Protein AF-A0A938AA39-F1 (afdb_monomer_lite)

Structure (mmCIF, N/CA/C/O backbone):
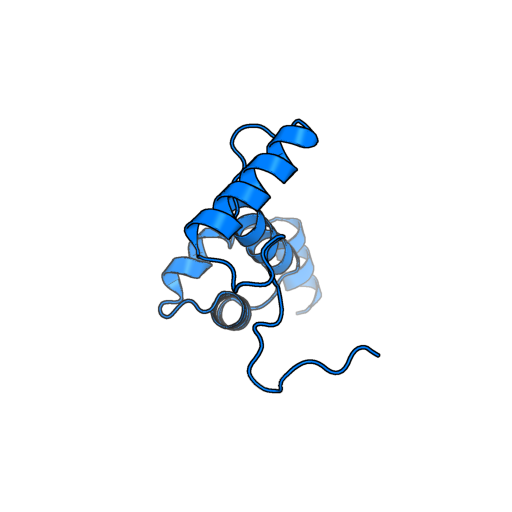data_AF-A0A938AA39-F1
#
_entry.id   AF-A0A938AA39-F1
#
loop_
_atom_site.group_PDB
_atom_site.id
_atom_site.type_symbol
_atom_site.label_atom_id
_atom_site.label_alt_id
_atom_site.label_comp_id
_atom_site.label_asym_id
_atom_site.label_entity_id
_atom_site.label_seq_id
_atom_site.pdbx_PDB_ins_code
_atom_site.Cartn_x
_atom_site.Cartn_y
_atom_site.Cartn_z
_atom_site.occupancy
_atom_site.B_iso_or_equiv
_atom_site.auth_seq_id
_atom_site.auth_comp_id
_atom_site.auth_asym_id
_atom_site.auth_atom_id
_atom_site.pdbx_PDB_model_num
ATOM 1 N N . MET A 1 1 ? -0.598 -16.562 -27.280 1.00 48.41 1 MET A N 1
ATOM 2 C CA . MET A 1 1 ? 0.244 -16.184 -26.121 1.00 48.41 1 MET A CA 1
ATOM 3 C C . MET A 1 1 ? 1.693 -16.286 -26.565 1.00 48.41 1 MET A C 1
ATOM 5 O O . MET A 1 1 ? 2.019 -17.276 -27.197 1.00 48.41 1 MET A O 1
ATOM 9 N N . ARG A 1 2 ? 2.524 -15.255 -26.364 1.00 60.28 2 ARG A N 1
ATOM 10 C CA . ARG A 1 2 ? 3.947 -15.309 -26.754 1.00 60.28 2 ARG A CA 1
ATOM 11 C C . ARG A 1 2 ? 4.660 -16.353 -25.890 1.00 60.28 2 ARG A C 1
ATOM 13 O O . ARG A 1 2 ? 4.541 -16.262 -24.671 1.00 60.28 2 ARG A O 1
ATOM 20 N N . ASP A 1 3 ? 5.392 -17.274 -26.516 1.00 66.69 3 ASP A N 1
ATOM 21 C CA . ASP A 1 3 ? 6.296 -18.199 -25.828 1.00 66.69 3 ASP A CA 1
ATOM 22 C C . ASP A 1 3 ? 7.300 -17.394 -25.003 1.00 66.69 3 ASP A C 1
ATOM 24 O O . ASP A 1 3 ? 8.150 -16.666 -25.526 1.00 66.69 3 ASP A O 1
ATOM 28 N N . ARG A 1 4 ? 7.134 -17.455 -23.686 1.00 69.25 4 ARG A N 1
ATOM 29 C CA . ARG A 1 4 ? 8.010 -16.817 -22.713 1.00 69.25 4 ARG A CA 1
ATOM 30 C C . ARG A 1 4 ? 8.898 -17.914 -22.148 1.00 69.25 4 ARG A C 1
ATOM 32 O O . ARG A 1 4 ? 8.376 -18.932 -21.709 1.00 69.25 4 ARG A O 1
ATOM 39 N N . ALA A 1 5 ? 10.214 -17.695 -22.142 1.00 79.94 5 ALA A N 1
ATOM 40 C CA . ALA A 1 5 ? 11.127 -18.609 -21.465 1.00 79.94 5 ALA A CA 1
ATOM 41 C C . ALA A 1 5 ? 10.659 -18.813 -20.007 1.00 79.94 5 ALA A C 1
ATOM 43 O O . ALA A 1 5 ? 10.237 -17.837 -19.375 1.00 79.94 5 ALA A O 1
ATOM 44 N N . PRO A 1 6 ? 10.675 -20.051 -19.487 1.00 82.31 6 PRO A N 1
ATOM 45 C CA . PRO A 1 6 ? 10.057 -20.390 -18.203 1.00 82.31 6 PRO A CA 1
ATOM 46 C C . PRO A 1 6 ? 10.650 -19.619 -17.010 1.00 82.31 6 PRO A C 1
ATOM 48 O O . PRO A 1 6 ? 9.984 -19.451 -15.993 1.00 82.31 6 PRO A O 1
ATOM 51 N N . ASP A 1 7 ? 11.870 -19.106 -17.148 1.00 85.75 7 ASP A N 1
ATOM 52 C CA . ASP A 1 7 ? 12.618 -18.325 -16.161 1.00 85.75 7 ASP A CA 1
ATOM 53 C C . ASP A 1 7 ? 12.535 -16.801 -16.373 1.00 85.75 7 ASP A C 1
ATOM 55 O O . ASP A 1 7 ? 13.073 -16.017 -15.585 1.00 85.75 7 ASP A O 1
ATOM 59 N N . ALA A 1 8 ? 11.859 -16.333 -17.423 1.00 87.69 8 ALA A N 1
ATOM 60 C CA . ALA A 1 8 ? 11.795 -14.908 -17.706 1.00 87.69 8 ALA A CA 1
ATOM 61 C C . ALA A 1 8 ? 10.942 -14.163 -16.664 1.00 87.69 8 ALA A C 1
ATOM 63 O O . ALA A 1 8 ? 9.743 -14.409 -16.523 1.00 87.69 8 ALA A O 1
ATOM 64 N N . ALA A 1 9 ? 11.540 -13.156 -16.016 1.00 92.19 9 ALA A N 1
ATOM 65 C CA . ALA A 1 9 ? 10.885 -12.288 -15.034 1.00 92.19 9 ALA A CA 1
ATOM 66 C C . ALA A 1 9 ? 9.511 -11.793 -15.498 1.00 92.19 9 ALA A C 1
ATOM 68 O O . ALA A 1 9 ? 9.435 -11.237 -16.590 1.00 92.19 9 ALA A O 1
ATOM 69 N N . LEU A 1 10 ? 8.470 -11.937 -14.660 1.00 92.69 10 LEU A N 1
ATOM 70 C CA . LEU A 1 10 ? 7.059 -11.635 -14.967 1.00 92.69 10 LEU A CA 1
ATOM 71 C C . LEU A 1 10 ? 6.838 -10.235 -15.563 1.00 92.69 10 LEU A C 1
ATOM 73 O O . LEU A 1 10 ? 6.133 -10.098 -16.567 1.00 92.69 10 LEU A O 1
ATOM 77 N N . PHE A 1 11 ? 7.489 -9.222 -14.993 1.00 92.81 11 PHE A N 1
ATOM 78 C CA . PHE A 1 11 ? 7.511 -7.856 -15.510 1.00 92.81 11 PHE A CA 1
ATOM 79 C C . PHE A 1 11 ? 8.886 -7.539 -16.087 1.00 92.81 11 PHE A C 1
ATOM 81 O O . PHE A 1 11 ? 9.909 -7.776 -15.441 1.00 92.81 11 PHE A O 1
ATOM 88 N N . GLN A 1 12 ? 8.899 -6.988 -17.298 1.00 93.44 12 GLN A N 1
ATOM 89 C CA . GLN A 1 12 ? 10.122 -6.632 -18.009 1.00 93.44 12 GLN A CA 1
ATOM 90 C C . GLN A 1 12 ? 10.174 -5.135 -18.287 1.00 93.44 12 GLN A C 1
ATOM 92 O O . GLN A 1 12 ? 9.153 -4.506 -18.561 1.00 93.44 12 GLN A O 1
ATOM 97 N N . THR A 1 13 ? 11.379 -4.577 -18.243 1.00 93.19 13 THR A N 1
ATOM 98 C CA . THR A 1 13 ? 11.645 -3.215 -18.707 1.00 93.19 13 THR A CA 1
ATOM 99 C C . THR A 1 13 ? 11.524 -3.135 -20.232 1.00 93.19 13 THR A C 1
ATOM 101 O O . THR A 1 13 ? 11.455 -4.155 -20.924 1.00 93.19 13 THR A O 1
ATOM 104 N N . GLN A 1 14 ? 11.582 -1.922 -20.786 1.00 91.44 14 GLN A N 1
ATOM 105 C CA . GLN A 1 14 ? 11.604 -1.700 -22.240 1.00 91.44 14 GLN A CA 1
ATOM 106 C C . GLN A 1 14 ? 12.765 -2.435 -22.942 1.00 91.44 14 GLN A C 1
ATOM 108 O O . GLN A 1 14 ? 12.646 -2.825 -24.099 1.00 91.44 14 GLN A O 1
ATOM 113 N N . HIS A 1 15 ? 13.854 -2.721 -22.220 1.00 90.81 15 HIS A N 1
ATOM 114 C CA . HIS A 1 15 ? 15.001 -3.492 -22.712 1.00 90.81 15 HIS A CA 1
ATOM 115 C C . HIS A 1 15 ? 14.851 -5.015 -22.540 1.00 90.81 15 HIS A C 1
ATOM 117 O O . HIS A 1 15 ? 15.835 -5.742 -22.664 1.00 90.81 15 HIS A O 1
ATOM 123 N N . ARG A 1 16 ? 13.644 -5.515 -22.226 1.00 88.25 16 ARG A N 1
ATOM 124 C CA . ARG A 1 16 ? 13.328 -6.944 -22.016 1.00 88.25 16 ARG A CA 1
ATOM 125 C C . ARG A 1 16 ? 14.122 -7.613 -20.884 1.00 88.25 16 ARG A C 1
ATOM 127 O O . ARG A 1 16 ? 14.310 -8.826 -20.885 1.00 88.25 16 ARG A O 1
ATOM 134 N N . ARG A 1 17 ? 14.567 -6.830 -19.897 1.00 90.19 17 ARG A N 1
ATOM 135 C CA . ARG A 1 17 ? 15.265 -7.308 -18.689 1.00 90.19 17 ARG A CA 1
ATOM 136 C C . ARG A 1 17 ? 14.354 -7.233 -17.466 1.00 90.19 17 ARG A C 1
ATOM 138 O O . ARG A 1 17 ? 13.361 -6.509 -17.481 1.00 90.19 17 ARG A O 1
ATOM 145 N N . ALA A 1 18 ? 14.703 -7.958 -16.406 1.00 93.94 18 ALA A N 1
ATOM 146 C CA . ALA A 1 18 ? 14.028 -7.839 -15.116 1.00 93.94 18 ALA A CA 1
ATOM 147 C C . ALA A 1 18 ? 14.153 -6.411 -14.553 1.00 93.94 18 ALA A C 1
ATOM 149 O O . ALA A 1 18 ? 15.159 -5.730 -14.772 1.00 93.94 18 ALA A O 1
ATOM 150 N N . PHE A 1 19 ? 13.142 -5.959 -13.811 1.00 96.06 19 PHE A N 1
ATOM 151 C CA . PHE A 1 19 ? 13.228 -4.707 -13.061 1.00 96.06 19 PHE A CA 1
ATOM 152 C C . PHE A 1 19 ? 14.195 -4.839 -11.880 1.00 96.06 19 PHE A C 1
ATOM 154 O O . PHE A 1 19 ? 14.149 -5.818 -11.139 1.00 96.06 19 PHE A O 1
ATOM 161 N N . SER A 1 20 ? 15.010 -3.807 -11.651 1.00 95.81 20 SER A N 1
ATOM 162 C CA . SER A 1 20 ? 15.642 -3.600 -10.345 1.00 95.81 20 SER A CA 1
ATOM 163 C C . SER A 1 20 ? 14.655 -2.933 -9.376 1.00 95.81 20 SER A C 1
ATOM 165 O O . SER A 1 20 ? 13.707 -2.266 -9.807 1.00 95.81 20 SER A O 1
ATOM 167 N N . ALA A 1 21 ? 14.901 -3.048 -8.067 1.00 94.88 21 ALA A N 1
ATOM 168 C CA . ALA A 1 21 ? 14.086 -2.378 -7.049 1.00 94.88 21 ALA A CA 1
ATOM 169 C C . ALA A 1 21 ? 14.053 -0.848 -7.232 1.00 94.88 21 ALA A C 1
ATOM 171 O O . ALA A 1 21 ? 13.000 -0.223 -7.074 1.00 94.88 21 ALA A O 1
ATOM 172 N N . ASN A 1 22 ? 15.185 -0.246 -7.617 1.00 96.00 22 ASN A N 1
ATOM 173 C CA . ASN A 1 22 ? 15.266 1.190 -7.872 1.00 96.00 22 ASN A CA 1
ATOM 174 C C . ASN A 1 22 ? 14.455 1.577 -9.115 1.00 96.00 22 ASN A C 1
ATOM 176 O O . ASN A 1 22 ? 13.613 2.462 -9.038 1.00 96.00 22 ASN A O 1
ATOM 180 N N . THR A 1 23 ? 14.638 0.870 -10.236 1.00 95.94 23 THR A N 1
ATOM 181 C CA . THR A 1 23 ? 13.904 1.149 -11.485 1.00 95.94 23 THR A CA 1
ATOM 182 C C . THR A 1 23 ? 12.393 1.045 -11.286 1.00 95.94 23 THR A C 1
ATOM 184 O O . THR A 1 23 ? 11.654 1.898 -11.764 1.00 95.94 23 THR A O 1
ATOM 187 N N . MET A 1 24 ? 11.929 0.034 -10.545 1.00 96.19 24 MET A N 1
ATOM 188 C CA . MET A 1 24 ? 10.509 -0.095 -10.213 1.00 96.19 24 MET A CA 1
ATOM 189 C C . MET A 1 24 ? 10.028 1.075 -9.343 1.00 96.19 24 MET A C 1
ATOM 191 O O . MET A 1 24 ? 8.953 1.617 -9.573 1.00 96.19 24 MET A O 1
ATOM 195 N N . SER A 1 25 ? 10.826 1.496 -8.360 1.00 95.88 25 SER A N 1
ATOM 196 C CA . SER A 1 25 ? 10.468 2.626 -7.494 1.00 95.88 25 SER A CA 1
ATOM 197 C C . SER A 1 25 ? 10.376 3.942 -8.268 1.00 95.88 25 SER A C 1
ATOM 199 O O . SER A 1 25 ? 9.427 4.689 -8.046 1.00 95.88 25 SER A O 1
ATOM 201 N N . GLN A 1 26 ? 11.300 4.189 -9.203 1.00 95.81 26 GLN A N 1
ATOM 202 C CA . GLN A 1 26 ? 11.256 5.350 -10.099 1.00 95.81 26 GLN A CA 1
ATOM 203 C C . GLN A 1 26 ? 10.013 5.327 -10.991 1.00 95.81 26 GLN A C 1
ATOM 205 O O . GLN A 1 26 ? 9.305 6.321 -11.062 1.00 95.81 26 GLN A O 1
ATOM 210 N N . LEU A 1 27 ? 9.658 4.167 -11.554 1.00 96.12 27 LEU A N 1
ATOM 211 C CA . LEU A 1 27 ? 8.428 4.031 -12.336 1.00 96.12 27 LEU A CA 1
ATOM 212 C C . LEU A 1 27 ? 7.182 4.457 -11.538 1.00 96.12 27 LEU A C 1
ATOM 214 O O . LEU A 1 27 ? 6.342 5.189 -12.053 1.00 96.12 27 LEU A O 1
ATOM 218 N N . PHE A 1 28 ? 7.052 4.034 -10.277 1.00 96.94 28 PHE A N 1
ATOM 219 C CA . PHE A 1 28 ? 5.935 4.474 -9.432 1.00 96.94 28 PHE A CA 1
ATOM 220 C C . PHE A 1 28 ? 5.983 5.974 -9.120 1.00 96.94 28 PHE A C 1
ATOM 222 O O . PHE A 1 28 ? 4.930 6.608 -9.100 1.00 96.94 28 PHE A O 1
ATOM 229 N N . LEU A 1 29 ? 7.171 6.538 -8.877 1.00 96.81 29 LEU A N 1
ATOM 230 C CA . LEU A 1 29 ? 7.338 7.983 -8.686 1.00 96.81 29 LEU A CA 1
ATOM 231 C C . LEU A 1 29 ? 6.846 8.756 -9.916 1.00 96.81 29 LEU A C 1
ATOM 233 O O . LEU A 1 29 ? 6.041 9.675 -9.765 1.00 96.81 29 LEU A O 1
ATOM 237 N N . ASP A 1 30 ? 7.251 8.334 -11.114 1.00 96.44 30 ASP A N 1
ATOM 238 C CA . ASP A 1 30 ? 6.854 8.958 -12.378 1.00 96.44 30 ASP A CA 1
ATOM 239 C C . ASP A 1 30 ? 5.346 8.852 -12.612 1.00 96.44 30 ASP A C 1
ATOM 241 O O . ASP A 1 30 ? 4.701 9.840 -12.968 1.00 96.44 30 ASP A O 1
ATOM 245 N N . ILE A 1 31 ? 4.756 7.679 -12.346 1.00 96.88 31 ILE A N 1
ATOM 246 C CA . ILE A 1 31 ? 3.304 7.477 -12.432 1.00 96.88 31 ILE A CA 1
ATOM 247 C C . ILE A 1 31 ? 2.585 8.456 -11.503 1.00 96.88 31 ILE A C 1
ATOM 249 O O . ILE A 1 31 ? 1.704 9.181 -11.962 1.00 96.88 31 ILE A O 1
ATOM 253 N N . TYR A 1 32 ? 2.967 8.527 -10.224 1.00 97.44 32 TYR A N 1
ATOM 254 C CA . TYR A 1 32 ? 2.322 9.435 -9.274 1.00 97.44 32 TYR A CA 1
ATOM 255 C C . TYR A 1 32 ? 2.502 10.906 -9.653 1.00 97.44 32 T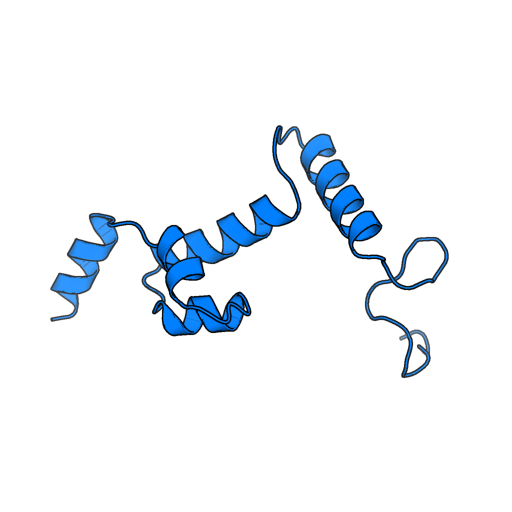YR A C 1
ATOM 257 O O . TYR A 1 32 ? 1.539 11.673 -9.587 1.00 97.44 32 TYR A O 1
ATOM 265 N N . HIS A 1 33 ? 3.691 11.291 -10.113 1.00 96.38 33 HIS A N 1
ATOM 266 C CA . HIS A 1 33 ? 3.960 12.648 -10.572 1.00 96.38 33 HIS A CA 1
ATOM 267 C C . HIS A 1 33 ? 3.113 13.018 -11.800 1.00 96.38 33 HIS A C 1
ATOM 269 O O . HIS A 1 33 ? 2.528 14.101 -11.832 1.00 96.38 33 HIS A O 1
ATOM 275 N N . SER A 1 34 ? 2.975 12.106 -12.769 1.00 97.44 34 SER A N 1
ATOM 276 C CA . SER A 1 34 ? 2.206 12.331 -14.004 1.00 97.44 34 SER A CA 1
ATOM 277 C C . SER A 1 34 ? 0.719 12.613 -13.766 1.00 97.44 34 SER A C 1
ATOM 279 O O . SER A 1 34 ? 0.096 13.319 -14.554 1.00 97.44 34 SER A O 1
ATOM 281 N N . ILE A 1 35 ? 0.164 12.117 -12.655 1.00 97.25 35 ILE A N 1
ATOM 282 C CA . ILE A 1 35 ? -1.231 12.344 -12.248 1.00 97.25 35 ILE A CA 1
ATOM 283 C C . ILE A 1 35 ? -1.369 13.427 -11.163 1.00 97.25 35 ILE A C 1
ATOM 285 O O . ILE A 1 35 ? -2.430 13.572 -10.560 1.00 97.25 35 ILE A O 1
ATOM 289 N N . GLY A 1 36 ? -0.300 14.180 -10.886 1.00 96.56 36 GLY A N 1
ATOM 290 C CA . GLY A 1 36 ? -0.307 15.306 -9.949 1.00 96.56 36 GLY A CA 1
ATOM 291 C C . GLY A 1 36 ? -0.236 14.932 -8.463 1.00 96.56 36 GLY A C 1
ATOM 292 O O . GLY A 1 36 ? -0.364 15.814 -7.611 1.00 96.56 36 GLY A O 1
ATOM 293 N N . LEU A 1 37 ? 0.003 13.663 -8.117 1.00 96.38 37 LEU A N 1
ATOM 294 C CA . LEU A 1 37 ? 0.173 13.236 -6.727 1.00 96.38 37 LEU A CA 1
ATOM 295 C C . LEU A 1 37 ? 1.591 13.550 -6.233 1.00 96.38 37 LEU A C 1
ATOM 297 O O . LEU A 1 37 ? 2.557 12.844 -6.524 1.00 96.38 37 LEU A O 1
ATOM 301 N N . ARG A 1 38 ? 1.716 14.622 -5.443 1.00 93.44 38 ARG A N 1
ATOM 302 C CA . ARG A 1 38 ? 2.992 15.074 -4.867 1.00 93.44 38 ARG A CA 1
ATOM 303 C C . ARG A 1 38 ? 3.359 14.284 -3.609 1.00 93.44 38 ARG A C 1
ATOM 305 O O . ARG A 1 38 ? 2.493 13.892 -2.833 1.00 93.44 38 ARG A O 1
ATOM 312 N N . GLY A 1 39 ? 4.658 14.056 -3.404 1.00 92.50 39 GLY A N 1
ATOM 313 C CA . GLY A 1 39 ? 5.185 13.366 -2.216 1.00 92.50 39 GLY A CA 1
ATOM 314 C C . GLY A 1 39 ? 4.829 11.875 -2.123 1.00 92.50 39 GLY A C 1
ATOM 315 O O . GLY A 1 39 ? 5.052 11.253 -1.085 1.00 92.50 39 GLY A O 1
ATOM 316 N N . CYS A 1 40 ? 4.269 11.291 -3.184 1.00 95.62 40 CYS A N 1
ATOM 317 C CA . CYS A 1 40 ? 3.931 9.874 -3.244 1.00 95.62 40 CYS A CA 1
ATOM 318 C C . CYS A 1 40 ? 5.093 9.058 -3.808 1.00 95.62 40 CYS A C 1
ATOM 320 O O . CYS A 1 40 ? 5.789 9.512 -4.705 1.00 95.62 40 CYS A O 1
ATOM 322 N N . SER A 1 41 ? 5.281 7.842 -3.297 1.00 96.31 41 SER A N 1
ATOM 323 C CA . SER A 1 41 ? 6.271 6.876 -3.786 1.00 96.31 41 SER A CA 1
ATOM 324 C C . SER A 1 41 ? 5.679 5.469 -3.817 1.00 96.31 41 SER A C 1
ATOM 326 O O . SER A 1 41 ? 4.567 5.253 -3.331 1.00 96.31 41 SER A O 1
ATOM 328 N N . SER A 1 42 ? 6.424 4.484 -4.329 1.00 95.25 42 SER A N 1
ATOM 329 C CA . SER A 1 42 ? 6.025 3.065 -4.286 1.00 95.25 42 SER A CA 1
ATOM 330 C C . SER A 1 42 ? 5.584 2.609 -2.884 1.00 95.25 42 SER A C 1
ATOM 332 O O . SER A 1 42 ? 4.642 1.827 -2.738 1.00 95.25 42 SER A O 1
ATOM 334 N N . HIS A 1 43 ? 6.198 3.157 -1.830 1.00 94.38 43 HIS A N 1
ATOM 335 C CA . HIS A 1 43 ? 5.802 2.883 -0.454 1.00 94.38 43 HIS A CA 1
ATOM 336 C C . HIS A 1 43 ? 4.429 3.476 -0.099 1.00 94.38 43 HIS A C 1
ATOM 338 O O . HIS A 1 43 ? 3.676 2.839 0.634 1.00 94.38 43 HIS A O 1
ATOM 344 N N . SER A 1 44 ? 4.060 4.647 -0.632 1.00 95.69 44 SER A N 1
ATOM 345 C CA . SER A 1 44 ? 2.734 5.245 -0.415 1.00 95.69 44 SER A CA 1
ATOM 346 C C . SER A 1 44 ? 1.613 4.305 -0.853 1.00 95.69 44 SER A C 1
ATOM 348 O O . SER A 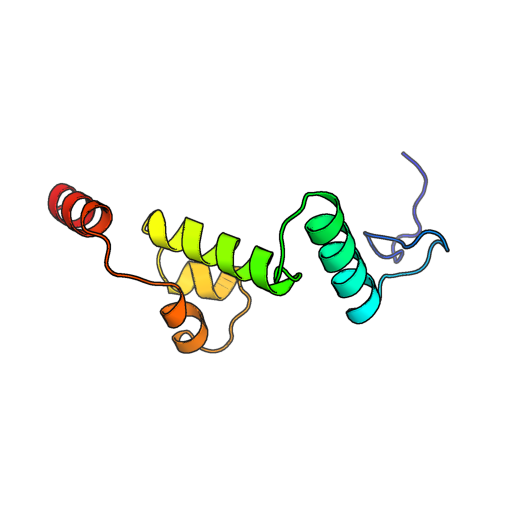1 44 ? 0.691 4.080 -0.074 1.00 95.69 44 SER A O 1
ATOM 350 N N . GLY A 1 45 ? 1.737 3.671 -2.024 1.00 95.12 45 GLY A N 1
ATOM 351 C CA . GLY A 1 45 ? 0.762 2.680 -2.492 1.00 95.12 45 GLY A CA 1
ATOM 352 C C . GLY A 1 45 ? 0.612 1.494 -1.534 1.00 95.12 45 GLY A C 1
ATOM 353 O O . GLY A 1 45 ? -0.505 1.108 -1.190 1.00 95.12 45 GLY A O 1
ATOM 354 N N . ARG A 1 46 ? 1.732 0.966 -1.021 1.00 94.94 46 ARG A N 1
ATOM 355 C CA . ARG A 1 46 ? 1.724 -0.106 -0.012 1.00 94.94 46 ARG A CA 1
ATOM 356 C C . ARG A 1 46 ? 1.050 0.328 1.291 1.00 94.94 46 ARG A C 1
ATOM 358 O O . ARG A 1 46 ? 0.257 -0.436 1.833 1.00 94.94 46 ARG A O 1
ATOM 365 N N . LYS A 1 47 ? 1.345 1.534 1.788 1.00 94.75 47 LYS A N 1
ATOM 366 C CA . LYS A 1 47 ? 0.698 2.079 2.993 1.00 94.75 47 LYS A CA 1
ATOM 367 C C . LYS A 1 47 ? -0.813 2.174 2.796 1.00 94.75 47 LYS A C 1
ATOM 369 O O . LYS A 1 47 ? -1.556 1.648 3.613 1.00 94.75 47 LYS A O 1
ATOM 374 N N . THR A 1 48 ? -1.256 2.757 1.682 1.00 95.19 48 THR A N 1
ATOM 375 C CA . THR A 1 48 ? -2.682 2.876 1.349 1.00 95.19 48 THR A CA 1
ATOM 376 C C . THR A 1 48 ? -3.368 1.515 1.255 1.00 95.19 48 THR A C 1
ATOM 378 O O . THR A 1 48 ? -4.480 1.373 1.753 1.00 95.19 48 THR A O 1
ATOM 381 N N . PHE A 1 49 ? -2.722 0.510 0.657 1.00 95.75 49 PHE A N 1
ATOM 382 C CA . PHE A 1 49 ? -3.256 -0.852 0.598 1.00 95.75 49 PHE A CA 1
ATOM 383 C C . PHE A 1 49 ? -3.499 -1.437 1.997 1.00 95.75 49 PHE A C 1
ATOM 385 O O . PHE A 1 49 ? -4.595 -1.918 2.273 1.00 95.75 49 PHE A O 1
ATOM 392 N N . ILE A 1 50 ? -2.512 -1.345 2.893 1.00 95.62 50 ILE A N 1
ATOM 393 C CA . ILE A 1 50 ? -2.631 -1.889 4.253 1.00 95.62 50 ILE A CA 1
ATOM 394 C C . ILE A 1 50 ? -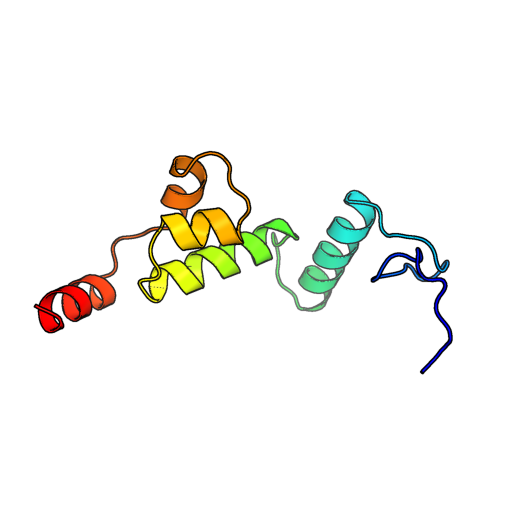3.678 -1.112 5.062 1.00 95.62 50 ILE A C 1
ATOM 396 O O . ILE A 1 50 ? -4.530 -1.732 5.691 1.00 95.62 50 ILE A O 1
ATOM 400 N N . THR A 1 51 ? -3.649 0.224 5.019 1.00 93.50 51 THR A N 1
ATOM 401 C CA . THR A 1 51 ? -4.610 1.074 5.741 1.00 93.50 51 THR A CA 1
ATOM 402 C C . THR A 1 51 ? -6.045 0.802 5.302 1.00 93.50 51 THR A C 1
ATOM 404 O O . THR A 1 51 ? -6.901 0.610 6.153 1.00 93.50 51 THR A O 1
ATOM 407 N N . ARG A 1 52 ? -6.315 0.680 3.995 1.00 93.88 52 ARG A N 1
ATOM 408 C CA . ARG A 1 52 ? -7.674 0.386 3.505 1.00 93.88 52 ARG A CA 1
ATOM 409 C C . ARG A 1 52 ? -8.217 -0.944 4.019 1.00 93.88 52 ARG A C 1
ATOM 411 O O . ARG A 1 52 ? -9.397 -1.030 4.332 1.00 93.88 52 ARG A O 1
ATOM 418 N N . LEU A 1 53 ? -7.376 -1.974 4.104 1.00 93.94 53 LEU A N 1
ATOM 419 C CA . LEU A 1 53 ? -7.791 -3.261 4.663 1.00 93.94 53 LEU A CA 1
ATOM 420 C C . LEU A 1 53 ? -7.984 -3.180 6.185 1.00 93.94 53 LEU A C 1
ATOM 422 O O . LEU A 1 53 ? -8.907 -3.793 6.718 1.00 93.94 53 LEU A O 1
ATOM 426 N N . ALA A 1 54 ? -7.156 -2.401 6.884 1.00 92.00 54 ALA A N 1
ATOM 427 C CA . ALA A 1 54 ? -7.348 -2.133 8.307 1.00 92.00 54 ALA A CA 1
ATOM 428 C C . ALA A 1 54 ? -8.684 -1.411 8.572 1.00 92.00 54 ALA A C 1
ATOM 430 O O . ALA A 1 54 ? -9.436 -1.840 9.443 1.00 92.00 54 ALA A O 1
ATOM 431 N N . ASP A 1 55 ? -9.033 -0.407 7.759 1.00 89.88 55 ASP A N 1
ATOM 432 C CA . ASP A 1 55 ? -10.311 0.324 7.826 1.00 89.88 55 ASP A CA 1
ATOM 433 C C . ASP A 1 55 ? -11.535 -0.568 7.544 1.00 89.88 55 ASP A C 1
ATOM 435 O O . ASP A 1 55 ? -12.661 -0.236 7.915 1.00 89.88 55 ASP A O 1
ATOM 439 N N . GLN A 1 56 ? -11.330 -1.715 6.891 1.00 89.81 56 GLN A N 1
ATOM 440 C CA . GLN A 1 56 ? -12.355 -2.739 6.669 1.00 89.81 56 GLN A CA 1
ATOM 441 C C . GLN A 1 56 ? -12.454 -3.756 7.816 1.00 89.81 56 GLN A C 1
ATOM 443 O O . GLN A 1 56 ? -13.277 -4.666 7.747 1.00 89.81 56 GLN A O 1
ATOM 448 N N . GLY A 1 57 ? -11.644 -3.615 8.868 1.00 88.31 57 GLY A N 1
ATOM 449 C CA . GLY A 1 57 ? -11.652 -4.509 10.025 1.00 88.31 57 GLY A CA 1
ATOM 450 C C . GLY A 1 57 ? -10.894 -5.819 9.802 1.00 88.31 57 GLY A C 1
ATOM 451 O O . GLY A 1 57 ? -11.078 -6.772 10.558 1.00 88.31 57 GLY A O 1
ATOM 452 N N . VAL A 1 58 ? -10.035 -5.901 8.778 1.00 91.94 58 VAL A N 1
ATOM 453 C CA . VAL A 1 58 ? -9.218 -7.098 8.539 1.00 91.94 58 VAL A CA 1
ATOM 454 C C . VAL A 1 58 ? -8.238 -7.303 9.695 1.00 91.94 58 VAL A C 1
ATOM 456 O O . VAL A 1 58 ? -7.545 -6.381 10.128 1.00 91.94 58 VAL A O 1
ATOM 459 N N . ALA A 1 59 ? -8.139 -8.545 10.170 1.00 92.12 59 ALA A N 1
ATOM 460 C CA . ALA A 1 59 ? -7.295 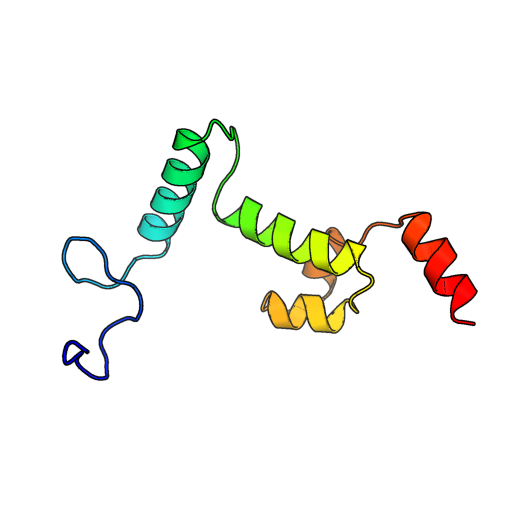-8.884 11.305 1.00 92.12 59 ALA A CA 1
ATOM 461 C C . ALA A 1 59 ? -5.807 -8.566 11.057 1.00 92.12 59 ALA A C 1
ATOM 463 O O . ALA A 1 59 ? -5.232 -8.882 10.012 1.00 92.12 59 ALA A O 1
ATOM 464 N N . VAL A 1 60 ? -5.147 -8.010 12.077 1.00 93.06 60 VAL A N 1
ATOM 465 C CA . VAL A 1 60 ? -3.759 -7.519 12.003 1.00 93.06 60 VAL A CA 1
ATOM 466 C C . VAL A 1 60 ? -2.737 -8.565 11.539 1.00 93.06 60 VAL A C 1
ATOM 468 O O . VAL A 1 60 ? -1.786 -8.231 10.830 1.00 93.06 60 VAL A O 1
ATOM 471 N N . HIS A 1 61 ? -2.917 -9.836 11.903 1.00 94.19 61 HIS A N 1
ATOM 472 C CA . HIS A 1 61 ? -2.005 -10.909 11.504 1.00 94.19 61 HIS A CA 1
ATOM 473 C C . HIS A 1 61 ? -2.119 -11.229 10.002 1.00 94.19 61 HIS A C 1
ATOM 475 O O . HIS A 1 61 ? -1.103 -11.503 9.364 1.00 94.19 61 HIS A O 1
ATOM 481 N N . LEU A 1 62 ? -3.315 -11.098 9.412 1.00 95.75 62 LEU A N 1
ATOM 482 C CA . LEU A 1 62 ? -3.525 -11.230 7.966 1.00 95.75 62 LEU A CA 1
ATOM 483 C C . LEU A 1 62 ? -2.887 -10.060 7.217 1.00 95.75 62 LEU A C 1
ATOM 485 O O . LEU A 1 62 ? -2.179 -10.264 6.233 1.00 95.75 62 LEU A O 1
ATOM 489 N N . LEU A 1 63 ? -3.057 -8.837 7.727 1.00 95.75 63 LEU A N 1
ATOM 490 C CA . LEU A 1 63 ? -2.398 -7.651 7.176 1.00 95.75 63 LEU A CA 1
ATOM 491 C C . LEU A 1 63 ? -0.869 -7.793 7.185 1.00 95.75 63 LEU A C 1
ATOM 493 O O . LEU A 1 63 ? -0.204 -7.444 6.210 1.00 95.75 63 LEU A O 1
ATOM 497 N N . ALA A 1 64 ? -0.300 -8.332 8.268 1.00 95.81 64 ALA A N 1
ATOM 498 C CA . ALA A 1 64 ? 1.136 -8.577 8.374 1.00 95.81 64 ALA A CA 1
ATOM 499 C C . ALA A 1 64 ? 1.623 -9.623 7.361 1.00 95.81 64 ALA A C 1
ATOM 501 O O . ALA A 1 64 ? 2.661 -9.406 6.734 1.00 95.81 64 ALA A O 1
ATOM 502 N N . ALA A 1 65 ? 0.860 -10.701 7.155 1.00 96.31 65 ALA A N 1
ATOM 503 C CA . ALA A 1 65 ? 1.162 -11.719 6.152 1.00 96.31 65 ALA A CA 1
ATOM 504 C C . ALA A 1 65 ? 1.112 -11.149 4.724 1.00 96.31 65 ALA A C 1
ATOM 506 O O . ALA A 1 65 ? 2.062 -11.328 3.965 1.00 96.31 65 ALA A O 1
ATOM 507 N N . LEU A 1 66 ? 0.069 -10.380 4.387 1.00 94.88 66 LEU A N 1
ATOM 508 C CA . LEU A 1 66 ? -0.076 -9.717 3.082 1.00 94.88 66 LEU A CA 1
ATOM 509 C C . LEU A 1 66 ? 1.036 -8.698 2.816 1.00 94.88 66 LEU A C 1
ATOM 511 O O . LEU A 1 66 ? 1.517 -8.558 1.692 1.00 94.88 66 LEU A O 1
ATOM 515 N N . ALA A 1 67 ? 1.468 -7.986 3.853 1.00 93.94 67 ALA A N 1
ATOM 516 C CA . ALA A 1 67 ? 2.597 -7.081 3.757 1.00 93.94 67 ALA A CA 1
ATOM 517 C C . ALA A 1 67 ? 3.941 -7.841 3.697 1.00 93.94 67 ALA A C 1
ATOM 519 O O . ALA A 1 67 ? 4.925 -7.310 3.184 1.00 93.94 67 ALA A O 1
ATOM 520 N N . GLY A 1 68 ? 4.036 -9.064 4.212 1.00 95.56 68 GLY A N 1
ATOM 521 C CA . GLY A 1 68 ? 5.320 -9.740 4.418 1.00 95.56 68 GLY A CA 1
ATOM 522 C C . GLY A 1 68 ? 6.137 -9.106 5.551 1.00 95.56 68 GLY A C 1
ATOM 523 O O . GLY A 1 68 ? 7.363 -9.026 5.475 1.00 95.56 68 GLY A O 1
ATOM 524 N N . HIS A 1 69 ? 5.473 -8.591 6.590 1.00 96.44 69 HIS A N 1
ATOM 525 C CA . HIS A 1 69 ? 6.147 -8.082 7.785 1.00 96.44 69 HIS A CA 1
ATOM 526 C C . HIS A 1 69 ? 6.481 -9.230 8.741 1.00 96.44 69 HIS A C 1
ATOM 528 O O . HIS A 1 69 ? 5.594 -9.946 9.195 1.00 96.44 69 HIS A O 1
ATOM 534 N N . ARG A 1 70 ? 7.761 -9.351 9.112 1.00 95.19 70 ARG A N 1
ATOM 535 C CA . ARG A 1 70 ? 8.218 -10.321 10.120 1.00 95.19 70 ARG A CA 1
ATOM 536 C C . ARG A 1 70 ? 7.678 -10.012 11.521 1.00 95.19 70 ARG A C 1
ATOM 538 O O . ARG A 1 70 ? 7.405 -10.926 12.286 1.00 95.19 70 ARG A O 1
ATOM 545 N N . HIS A 1 71 ? 7.544 -8.729 11.856 1.00 94.88 71 HIS A N 1
ATOM 546 C CA . HIS A 1 71 ? 7.076 -8.275 13.162 1.00 94.88 71 HIS A CA 1
ATOM 547 C C . HIS A 1 71 ? 5.739 -7.553 13.027 1.00 94.88 71 HIS A C 1
ATOM 549 O O . HIS A 1 71 ? 5.601 -6.606 12.250 1.00 94.88 71 HIS A O 1
ATOM 555 N N . ILE A 1 72 ? 4.763 -7.970 13.833 1.00 93.44 72 ILE A N 1
ATOM 556 C CA . ILE A 1 72 ? 3.401 -7.428 13.782 1.00 93.44 72 ILE A CA 1
ATOM 557 C C . ILE A 1 72 ? 3.340 -5.942 14.159 1.00 93.44 72 ILE A C 1
ATOM 559 O O . ILE A 1 72 ? 2.505 -5.204 13.641 1.00 93.44 72 ILE A O 1
ATOM 563 N N . SER A 1 73 ? 4.285 -5.476 14.980 1.00 93.81 73 SER A N 1
ATOM 564 C CA . SER A 1 73 ? 4.431 -4.071 15.373 1.00 93.81 73 SER A CA 1
ATOM 565 C C . SER A 1 73 ? 4.656 -3.130 14.187 1.00 93.81 73 SER A C 1
ATOM 567 O O . SER A 1 73 ? 4.263 -1.966 14.231 1.00 93.81 73 SER A O 1
ATOM 569 N N . THR A 1 74 ? 5.231 -3.621 13.084 1.00 93.88 74 THR A N 1
ATOM 570 C CA . THR A 1 74 ? 5.348 -2.840 11.844 1.00 93.88 74 T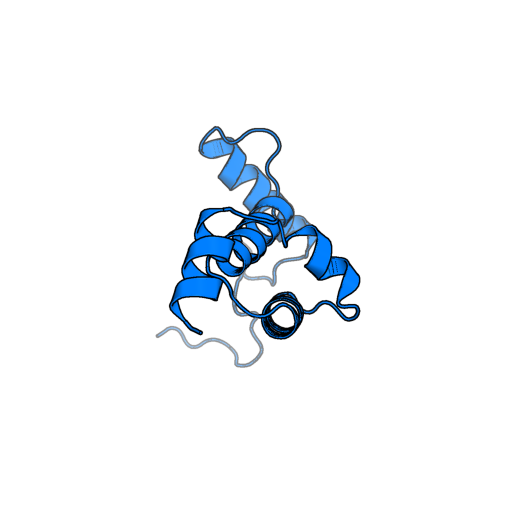HR A CA 1
ATOM 571 C C . THR A 1 74 ? 3.982 -2.607 11.193 1.00 93.88 74 THR A C 1
ATOM 573 O O . THR A 1 74 ? 3.742 -1.535 10.641 1.00 93.88 74 THR A O 1
ATOM 576 N N . THR A 1 75 ? 3.073 -3.583 11.283 1.00 94.44 75 THR A N 1
ATOM 577 C CA . THR A 1 75 ? 1.708 -3.500 10.741 1.00 94.44 75 THR A CA 1
ATOM 578 C C . THR A 1 75 ? 0.773 -2.687 11.635 1.00 94.44 75 THR A C 1
ATOM 580 O O . THR A 1 75 ? -0.101 -1.996 11.124 1.00 94.44 75 THR A O 1
ATOM 583 N N . GLN A 1 76 ? 0.980 -2.708 12.955 1.00 91.25 76 GLN A N 1
ATOM 584 C CA . GLN A 1 76 ? 0.158 -1.958 13.917 1.00 91.25 76 GLN A CA 1
ATOM 585 C C . GLN A 1 76 ? 0.093 -0.455 13.623 1.00 91.25 76 GLN A C 1
ATOM 587 O O . GLN A 1 76 ? -0.927 0.167 13.881 1.00 91.25 76 GLN A O 1
ATOM 592 N N . ARG A 1 77 ? 1.136 0.123 13.012 1.00 89.62 77 ARG A N 1
ATOM 593 C CA . ARG A 1 77 ? 1.167 1.541 12.606 1.00 89.62 77 ARG A CA 1
ATOM 594 C C . ARG A 1 77 ? 0.061 1.935 11.619 1.00 89.62 77 ARG A C 1
ATOM 596 O O . ARG A 1 77 ? -0.176 3.123 11.438 1.00 89.62 77 ARG A O 1
ATOM 603 N N . TYR A 1 78 ? -0.567 0.962 10.958 1.00 87.38 78 TYR A N 1
ATOM 604 C CA . TYR A 1 78 ? -1.660 1.181 10.008 1.00 87.38 78 TYR A CA 1
ATOM 605 C C . TYR A 1 78 ? -3.044 0.944 10.614 1.00 87.38 78 TYR A C 1
ATOM 607 O O . TYR A 1 78 ? -4.033 1.129 9.915 1.00 87.38 78 TYR A O 1
ATOM 615 N N . ILE A 1 79 ? -3.115 0.513 11.875 1.00 87.00 79 ILE A N 1
ATOM 616 C CA . ILE A 1 79 ? -4.369 0.246 12.574 1.00 87.00 79 ILE A CA 1
ATOM 617 C C . ILE A 1 79 ? -4.694 1.469 13.411 1.00 87.00 79 ILE A C 1
ATOM 619 O O . ILE A 1 79 ? -3.999 1.780 14.378 1.00 87.00 79 ILE A O 1
ATOM 623 N N . THR A 1 80 ? -5.750 2.163 13.020 1.00 81.62 80 THR A N 1
ATOM 624 C CA . THR A 1 80 ? -6.305 3.293 13.755 1.00 81.62 80 THR A CA 1
ATOM 625 C C . THR A 1 80 ? -7.637 2.891 14.375 1.00 81.62 80 THR A C 1
ATOM 627 O O . THR A 1 80 ? -8.317 1.975 13.911 1.00 81.62 80 THR A O 1
ATOM 630 N N . VAL A 1 81 ? -8.009 3.569 15.459 1.00 77.81 81 VAL A N 1
ATOM 631 C CA . VAL A 1 81 ? -9.356 3.444 16.018 1.00 77.81 81 VAL A CA 1
ATOM 632 C C . VAL A 1 81 ? -10.285 4.308 15.170 1.00 77.81 81 VAL A C 1
ATOM 634 O O . VAL A 1 81 ? -10.038 5.501 15.006 1.00 77.81 81 VAL A O 1
ATOM 637 N N . ASN A 1 82 ? -11.333 3.699 14.619 1.00 78.00 82 ASN A N 1
ATOM 638 C CA . ASN A 1 82 ? -12.351 4.365 13.813 1.00 78.00 82 ASN A CA 1
ATOM 639 C C . ASN A 1 82 ? -13.722 4.095 14.442 1.00 78.00 82 ASN A C 1
ATOM 641 O O . ASN A 1 82 ? -14.054 2.944 14.719 1.00 78.00 82 ASN A O 1
ATOM 645 N N . GLU A 1 83 ? -14.518 5.138 14.656 1.00 83.00 83 GLU A N 1
ATOM 646 C CA . GLU A 1 83 ? -15.854 5.040 15.253 1.00 83.00 83 GLU A CA 1
ATOM 647 C C . GLU A 1 83 ? -16.774 4.083 14.480 1.00 83.00 83 GLU A C 1
ATOM 649 O O . GLU A 1 83 ? -17.488 3.287 15.086 1.00 83.00 83 GLU A O 1
ATOM 654 N N . ALA A 1 84 ? -16.663 4.045 13.148 1.00 82.19 84 ALA A N 1
ATOM 655 C CA . ALA A 1 84 ? -17.401 3.092 12.320 1.00 82.19 84 ALA A CA 1
ATOM 656 C C . ALA A 1 84 ? -16.967 1.635 12.560 1.00 82.19 84 ALA A C 1
ATOM 658 O O . ALA A 1 84 ? -17.792 0.726 12.500 1.00 82.19 84 ALA A O 1
ATOM 659 N N . LEU A 1 85 ? -15.679 1.396 12.837 1.00 83.00 85 LEU A N 1
ATOM 660 C CA . LEU A 1 85 ? -15.189 0.063 13.198 1.00 83.00 85 LEU A CA 1
ATOM 661 C C . LEU A 1 85 ? -15.649 -0.337 14.600 1.00 83.00 85 LEU A C 1
ATOM 663 O O . LEU A 1 85 ? -16.008 -1.493 14.798 1.00 83.00 85 LEU A O 1
ATOM 667 N N . LEU A 1 86 ? -15.670 0.604 15.548 1.00 87.44 86 LEU A N 1
ATOM 668 C CA . LEU A 1 86 ? -16.174 0.362 16.901 1.00 87.44 86 LEU A CA 1
ATOM 669 C C . LEU A 1 86 ? -17.666 0.010 16.885 1.00 87.44 86 LEU A C 1
ATOM 671 O O . LEU A 1 86 ? -18.051 -0.996 17.473 1.00 87.44 86 LEU A O 1
ATOM 675 N N . SER A 1 87 ? -18.483 0.787 16.169 1.00 87.31 87 SER A N 1
ATOM 676 C CA . SER A 1 87 ? -19.919 0.518 16.006 1.00 87.31 87 SER A CA 1
ATOM 677 C C . SER A 1 87 ? -20.161 -0.864 15.392 1.00 87.31 87 SER A C 1
ATOM 679 O O . SER A 1 87 ? -20.858 -1.676 15.996 1.00 87.31 87 SER A O 1
ATOM 681 N N . ARG A 1 88 ? -19.496 -1.193 14.276 1.00 85.38 88 ARG A N 1
ATOM 682 C CA . ARG A 1 88 ? -19.603 -2.525 13.652 1.00 85.38 88 ARG A CA 1
ATOM 683 C C . ARG A 1 88 ? -19.163 -3.656 14.576 1.00 85.38 88 ARG A C 1
ATOM 685 O O . ARG A 1 88 ? -19.765 -4.719 14.560 1.00 85.38 88 ARG A O 1
ATOM 692 N N . ALA A 1 89 ? -18.098 -3.454 15.351 1.00 85.69 89 ALA A N 1
ATOM 693 C CA . ALA A 1 89 ? -17.604 -4.473 16.271 1.00 85.69 89 ALA A CA 1
ATOM 694 C C . ALA A 1 89 ? -18.616 -4.779 17.384 1.00 85.69 89 ALA A C 1
ATOM 696 O O . ALA A 1 89 ? -18.743 -5.936 17.773 1.00 85.69 89 ALA A O 1
ATOM 697 N N . VAL A 1 90 ? -19.342 -3.765 17.867 1.00 90.56 90 VAL A N 1
ATOM 698 C CA . VAL A 1 90 ? -20.416 -3.940 18.858 1.00 90.56 90 VAL A CA 1
ATOM 699 C C . VAL A 1 90 ? -21.650 -4.594 18.235 1.00 90.56 90 VAL A C 1
ATOM 701 O O . VAL A 1 90 ? -22.233 -5.470 18.856 1.00 90.56 90 VAL A O 1
ATOM 704 N N . GLU A 1 91 ? -22.029 -4.225 17.010 1.00 89.19 91 GLU A N 1
ATOM 705 C CA . GLU A 1 91 ? -23.184 -4.815 16.305 1.00 89.19 91 GLU A CA 1
ATOM 706 C C . GLU A 1 91 ? -23.031 -6.316 15.997 1.00 89.19 91 GLU A C 1
ATOM 708 O O . GLU A 1 91 ? -24.017 -6.990 15.710 1.00 89.19 91 GLU A O 1
ATOM 713 N N . LEU A 1 92 ? -21.803 -6.839 16.028 1.00 80.94 92 LEU A N 1
ATOM 714 C CA . LEU A 1 92 ? -21.499 -8.255 15.808 1.00 80.94 92 LEU A CA 1
ATOM 715 C C . LEU A 1 92 ? -21.544 -9.110 17.091 1.00 80.94 92 LEU A C 1
ATOM 717 O O . LEU A 1 92 ? -21.365 -10.326 16.985 1.00 80.94 92 LEU A O 1
ATOM 721 N N . ALA A 1 93 ? -21.718 -8.497 18.268 1.00 64.62 93 ALA A N 1
ATOM 722 C CA . ALA A 1 93 ? -21.764 -9.161 19.577 1.00 64.62 93 ALA A CA 1
ATOM 723 C C . ALA A 1 93 ? -23.200 -9.509 19.996 1.00 64.62 93 ALA A C 1
ATOM 725 O O . ALA A 1 93 ? -23.372 -10.604 20.580 1.00 64.62 93 ALA A O 1
#

Radius of gyration: 18.24 Å; chains: 1; bounding box: 39×36×46 Å

Foldseek 3Di:
DDDDDPPQAPDADPVSHDDDPVNVFVVQVVVCVVVPNPPDTPVNVLLVVLLVCLVVVNDLVVSCVVSVPPDSVVSVVSHDDDPVNVVVVVVVD

pLDDT: mean 90.53, std 8.48, range [48.41, 97.44]

Secondary structure (DSSP, 8-state):
-----TTS-SSB-TTSSBPPHHHHHHHHHHHHHHTT-TT--HHHHHHHHHHHHHHTT--HHHHHHHHT-SSHHHHHTT----HHHHHHHHHT-

Sequence (93 aa):
MRDRAPDAALFQTQHRRAFSANTMSQLFLDIYHSIGLRGCSSHSGRKTFITRLADQGVAVHLLAALAGHRHISTTQRYITVNEALLSRAVELA